Protein AF-L9MXH7-F1 (afdb_monomer)

Mean predicted aligned error: 11.52 Å

Sequence (93 aa):
MQKFLLIVLITLSGCTTNNNKNAQFEVERLNYIAGCSESGEFDENTCKCSFDYLVENFKTDFYKDPEVLDETNKKYSEFVVYSKKAYQLCTKK

Foldseek 3Di:
DDDDDDDPPPPPDDDDPPVVVVVVLVVVLVVQLCVVVVVVPDHSQLSSQLVVQCCVPVNRCCVVPVLCVDPVHPSVVVSVVSSVVSNVVSVVD

Structure (mmCIF, N/CA/C/O backbone):
data_AF-L9MXH7-F1
#
_entry.id   AF-L9MXH7-F1
#
loop_
_atom_site.group_PDB
_atom_site.id
_atom_site.type_symbol
_atom_site.label_atom_id
_atom_site.label_alt_id
_atom_site.label_comp_id
_atom_site.label_asym_id
_atom_site.label_entity_id
_atom_site.label_seq_id
_atom_site.pdbx_PDB_ins_code
_atom_site.Cartn_x
_atom_site.Cartn_y
_atom_site.Cartn_z
_atom_site.occupancy
_atom_site.B_iso_or_equiv
_atom_site.auth_seq_id
_atom_site.auth_comp_id
_atom_site.auth_asym_id
_atom_site.auth_atom_id
_atom_site.pdbx_PDB_model_num
ATOM 1 N N . MET A 1 1 ? 26.743 -38.801 -39.039 1.00 40.19 1 MET A N 1
ATOM 2 C CA . MET A 1 1 ? 26.730 -37.564 -39.849 1.00 40.19 1 MET A CA 1
ATOM 3 C C . MET A 1 1 ? 25.862 -36.545 -39.141 1.00 40.19 1 MET A C 1
ATOM 5 O O . MET A 1 1 ? 24.683 -36.788 -38.927 1.00 40.19 1 MET A O 1
ATOM 9 N N . GLN A 1 2 ? 26.500 -35.470 -38.699 1.00 45.38 2 GLN A N 1
ATOM 10 C CA . GLN A 1 2 ? 25.948 -34.371 -37.920 1.00 45.38 2 GLN A CA 1
ATOM 11 C C . GLN A 1 2 ? 25.126 -33.470 -38.853 1.00 45.38 2 GLN A C 1
ATOM 13 O O . GLN A 1 2 ? 25.648 -33.011 -39.866 1.00 45.38 2 GLN A O 1
ATOM 18 N N . LYS A 1 3 ? 23.847 -33.239 -38.548 1.00 47.78 3 LYS A N 1
ATOM 19 C CA . LYS A 1 3 ? 23.038 -32.218 -39.224 1.00 47.78 3 LYS A CA 1
ATOM 20 C C . LYS A 1 3 ? 22.615 -31.185 -38.187 1.00 47.78 3 LYS A C 1
ATOM 22 O O . LYS A 1 3 ? 21.641 -31.372 -37.470 1.00 47.78 3 LYS A O 1
ATOM 27 N N . PHE A 1 4 ? 23.412 -30.124 -38.101 1.00 49.97 4 PHE A N 1
ATOM 28 C CA . PHE A 1 4 ? 22.985 -28.834 -37.573 1.00 49.97 4 PHE A CA 1
ATOM 29 C C . PHE A 1 4 ? 21.831 -28.324 -38.436 1.00 49.97 4 PHE A C 1
ATOM 31 O O . PHE A 1 4 ? 21.969 -28.289 -39.659 1.00 49.97 4 PHE A O 1
ATOM 38 N N . LEU A 1 5 ? 20.726 -27.895 -37.828 1.00 45.91 5 LEU A N 1
ATOM 39 C CA . LEU A 1 5 ? 19.752 -27.076 -38.539 1.00 45.91 5 LEU A CA 1
ATOM 40 C C . LEU A 1 5 ? 19.129 -26.029 -37.607 1.00 45.91 5 LEU A C 1
ATOM 42 O O . LEU A 1 5 ? 18.232 -26.313 -36.825 1.00 45.91 5 LEU A O 1
ATOM 46 N N . LEU A 1 6 ? 19.687 -24.823 -37.740 1.00 41.78 6 LEU A N 1
ATOM 47 C CA . LEU A 1 6 ? 19.041 -23.509 -37.697 1.00 41.78 6 LEU A CA 1
ATOM 48 C C . LEU A 1 6 ? 18.161 -23.171 -36.484 1.00 41.78 6 LEU A C 1
ATOM 50 O O . LEU A 1 6 ? 16.945 -23.334 -36.474 1.00 41.78 6 LEU A O 1
ATOM 54 N N . ILE A 1 7 ? 18.823 -22.526 -35.523 1.00 52.50 7 ILE A N 1
ATOM 55 C CA . ILE A 1 7 ? 18.229 -21.564 -34.595 1.00 52.50 7 ILE A CA 1
ATOM 56 C C . ILE A 1 7 ? 17.654 -20.412 -35.431 1.00 52.50 7 ILE A C 1
ATOM 58 O O . ILE A 1 7 ? 18.400 -19.583 -35.952 1.00 52.50 7 ILE A O 1
ATOM 62 N N . VAL A 1 8 ? 16.330 -20.352 -35.558 1.00 46.47 8 VAL A N 1
ATOM 63 C CA . VAL A 1 8 ? 15.640 -19.135 -35.996 1.00 46.47 8 VAL A CA 1
ATOM 64 C C . VAL A 1 8 ? 15.470 -18.257 -34.760 1.00 46.47 8 VAL A C 1
ATOM 66 O O . VAL A 1 8 ? 14.519 -18.395 -33.994 1.00 46.47 8 VAL A O 1
ATOM 69 N N . LEU A 1 9 ? 16.447 -17.376 -34.544 1.00 44.28 9 LEU A N 1
ATOM 70 C CA . LEU A 1 9 ? 16.326 -16.230 -33.650 1.00 44.28 9 LEU A CA 1
ATOM 71 C C . LEU A 1 9 ? 15.285 -15.282 -34.249 1.00 44.28 9 LEU A C 1
ATOM 73 O O . LEU A 1 9 ? 15.590 -14.467 -35.117 1.00 44.28 9 LEU A O 1
ATOM 77 N N . ILE A 1 10 ? 14.043 -15.401 -33.787 1.00 53.88 10 ILE A N 1
ATOM 78 C CA . ILE A 1 10 ? 13.040 -14.359 -33.982 1.00 53.88 10 ILE A CA 1
ATOM 79 C C . ILE A 1 10 ? 13.450 -13.216 -33.053 1.00 53.88 10 ILE A C 1
ATOM 81 O O . ILE A 1 10 ? 13.124 -13.203 -31.867 1.00 53.88 10 ILE A O 1
ATOM 85 N N . THR A 1 11 ? 14.230 -12.273 -33.574 1.00 47.94 11 THR A N 1
ATOM 86 C CA . THR A 1 11 ? 14.469 -10.994 -32.911 1.00 47.94 11 THR A CA 1
ATOM 87 C C . THR A 1 11 ? 13.147 -10.232 -32.887 1.00 47.94 11 THR A C 1
ATOM 89 O O . THR A 1 11 ? 12.777 -9.581 -33.864 1.00 47.94 11 THR A O 1
ATOM 92 N N . LEU A 1 12 ? 12.417 -10.335 -31.770 1.00 48.91 12 LEU A N 1
ATOM 93 C CA . LEU A 1 12 ? 11.334 -9.416 -31.424 1.00 48.91 12 LEU A CA 1
ATOM 94 C C . LEU A 1 12 ? 11.936 -8.032 -31.159 1.00 48.91 12 LEU A C 1
ATOM 96 O O . LEU A 1 12 ? 12.168 -7.631 -30.022 1.00 48.91 12 LEU A O 1
ATOM 100 N N . SER A 1 13 ? 12.217 -7.298 -32.226 1.00 59.12 13 SER A N 1
ATOM 101 C CA . SER A 1 13 ? 12.503 -5.872 -32.163 1.00 59.12 13 SER A CA 1
ATOM 102 C C . SER A 1 13 ? 11.314 -5.126 -32.751 1.00 59.12 13 SER A C 1
ATOM 104 O O . SER A 1 13 ? 11.195 -5.011 -33.969 1.00 59.12 13 SER A O 1
ATOM 106 N N . GLY A 1 14 ? 10.429 -4.627 -31.885 1.00 49.47 14 GLY A N 1
ATOM 107 C CA . GLY A 1 14 ? 9.399 -3.684 -32.311 1.00 49.47 14 GLY A CA 1
ATOM 108 C C . GLY A 1 14 ? 8.232 -3.515 -31.346 1.00 49.47 14 GLY A C 1
ATOM 109 O O . GLY A 1 14 ? 7.282 -4.282 -31.399 1.00 49.47 14 GLY A O 1
ATOM 110 N N . CYS A 1 15 ? 8.291 -2.432 -30.565 1.00 51.53 15 CYS A N 1
ATOM 111 C CA . CYS A 1 15 ? 7.175 -1.736 -29.907 1.00 51.53 15 CYS A CA 1
ATOM 112 C C . CYS A 1 15 ? 6.501 -2.389 -28.690 1.00 51.53 15 CYS A C 1
ATOM 114 O O . CYS A 1 15 ? 5.472 -3.035 -28.832 1.00 51.53 15 CYS A O 1
ATOM 116 N N . THR A 1 16 ? 6.933 -2.017 -27.476 1.00 46.41 16 THR A N 1
ATOM 117 C CA . THR A 1 16 ? 6.025 -1.975 -26.303 1.00 46.41 16 THR A CA 1
ATOM 118 C C . THR A 1 16 ? 6.534 -1.081 -25.164 1.00 46.41 16 THR A C 1
ATOM 120 O O . THR A 1 16 ? 6.502 -1.450 -23.997 1.00 46.41 16 THR A O 1
ATOM 123 N N . THR A 1 17 ? 6.968 0.151 -25.442 1.00 49.28 17 THR A N 1
ATOM 124 C CA . THR A 1 17 ? 7.372 1.058 -24.344 1.00 49.28 17 THR A CA 1
ATOM 125 C C . THR A 1 17 ? 6.174 1.549 -23.507 1.00 49.28 17 THR A C 1
ATOM 127 O O . THR A 1 17 ? 6.364 1.955 -22.365 1.00 49.28 17 THR A O 1
ATOM 130 N N . ASN A 1 18 ? 4.935 1.471 -24.026 1.00 49.53 18 ASN A N 1
ATOM 131 C CA . ASN A 1 18 ? 3.734 1.946 -23.316 1.00 49.53 18 ASN A CA 1
ATOM 132 C C . ASN A 1 18 ? 2.938 0.828 -22.602 1.00 49.53 18 ASN A C 1
ATOM 134 O O . ASN A 1 18 ? 2.569 0.993 -21.445 1.00 49.53 18 ASN A O 1
ATOM 138 N N . ASN A 1 19 ? 2.753 -0.350 -23.219 1.00 55.62 19 ASN A N 1
ATOM 139 C CA . ASN A 1 19 ? 2.076 -1.478 -22.547 1.00 55.62 19 ASN A CA 1
ATOM 140 C C . ASN A 1 19 ? 2.862 -2.018 -21.348 1.00 55.62 19 ASN A C 1
ATOM 142 O O . ASN A 1 19 ? 2.257 -2.518 -20.406 1.00 55.62 19 ASN A O 1
ATOM 146 N N . ASN A 1 20 ? 4.195 -1.916 -21.372 1.00 61.00 20 ASN A N 1
ATOM 147 C CA . ASN A 1 20 ? 5.029 -2.469 -20.309 1.00 61.00 20 ASN A CA 1
ATOM 148 C C . ASN A 1 20 ? 4.801 -1.746 -18.968 1.00 61.00 20 ASN A C 1
ATOM 150 O O . ASN A 1 20 ? 4.701 -2.393 -17.936 1.00 61.00 20 ASN A O 1
ATOM 154 N N . LYS A 1 21 ? 4.610 -0.417 -18.984 1.00 65.12 21 LYS A N 1
ATOM 155 C CA . LYS A 1 21 ? 4.358 0.363 -17.759 1.00 65.12 21 LYS A CA 1
ATOM 156 C C . LYS A 1 21 ? 3.017 0.019 -17.108 1.00 65.12 21 LYS A C 1
ATOM 158 O O . LYS A 1 21 ? 2.965 -0.163 -15.898 1.00 65.12 21 LYS A O 1
ATOM 163 N N . ASN A 1 22 ? 1.957 -0.121 -17.906 1.00 71.94 22 ASN A N 1
ATOM 164 C CA . ASN A 1 22 ? 0.638 -0.500 -17.392 1.00 71.94 22 ASN A CA 1
ATOM 165 C C . ASN A 1 22 ? 0.617 -1.948 -16.886 1.00 71.94 22 ASN A C 1
ATOM 167 O O . ASN A 1 22 ? 0.041 -2.218 -15.839 1.00 71.94 22 ASN A O 1
ATOM 171 N N . ALA A 1 23 ? 1.271 -2.871 -17.599 1.00 79.75 23 ALA A N 1
ATOM 172 C CA . ALA A 1 23 ? 1.389 -4.256 -17.150 1.00 79.75 23 ALA A CA 1
ATOM 173 C C . ALA A 1 23 ? 2.169 -4.354 -15.832 1.00 79.75 23 ALA A C 1
ATOM 175 O O . ALA A 1 23 ? 1.761 -5.080 -14.931 1.00 79.75 23 ALA A O 1
ATOM 176 N N . GLN A 1 24 ? 3.256 -3.590 -15.702 1.00 80.50 24 GLN A N 1
ATOM 177 C CA . GLN A 1 24 ? 4.047 -3.542 -14.478 1.00 80.50 24 GLN A CA 1
ATOM 178 C C . GLN A 1 24 ? 3.226 -2.986 -13.305 1.00 80.50 24 GLN A C 1
ATOM 180 O O . GLN A 1 24 ? 3.169 -3.620 -12.257 1.00 80.50 24 GLN A O 1
ATOM 185 N N . PHE A 1 25 ? 2.499 -1.884 -13.517 1.00 82.94 25 PHE A N 1
ATOM 186 C CA . PHE A 1 25 ? 1.615 -1.309 -12.503 1.00 82.94 25 PHE A CA 1
ATOM 187 C C . PHE A 1 25 ? 0.544 -2.297 -12.014 1.00 82.94 25 PHE A C 1
ATOM 189 O O . PHE A 1 25 ? 0.317 -2.405 -10.811 1.00 82.94 25 PHE A O 1
ATOM 196 N N . GLU A 1 26 ? -0.090 -3.054 -12.917 1.00 85.12 26 GLU A N 1
ATOM 197 C CA . GLU A 1 26 ? -1.089 -4.057 -12.525 1.00 85.12 26 GLU A CA 1
ATOM 198 C C . GLU A 1 26 ? -0.482 -5.219 -11.735 1.00 85.12 26 GLU A C 1
ATOM 200 O O . GLU A 1 26 ? -1.072 -5.658 -10.750 1.00 85.12 26 GLU A O 1
ATOM 205 N N . VAL A 1 27 ? 0.710 -5.693 -12.108 1.00 87.06 27 VAL A N 1
ATOM 206 C CA . VAL A 1 27 ? 1.431 -6.711 -11.323 1.00 87.06 27 VAL A CA 1
ATOM 207 C C . VAL A 1 27 ? 1.699 -6.207 -9.906 1.00 87.06 27 VAL A C 1
ATOM 209 O O . VAL A 1 27 ? 1.568 -6.947 -8.936 1.00 87.06 27 VAL A O 1
ATOM 212 N N . GLU A 1 28 ? 2.036 -4.933 -9.766 1.00 83.25 28 GLU A N 1
ATOM 213 C CA . GLU A 1 28 ? 2.400 -4.338 -8.483 1.00 83.25 28 GLU A CA 1
ATOM 214 C C . GLU A 1 28 ? 1.188 -4.069 -7.603 1.00 83.25 28 GLU A C 1
ATOM 216 O O . GLU A 1 28 ? 1.230 -4.327 -6.399 1.00 83.25 28 GLU A O 1
ATOM 221 N N . ARG A 1 29 ? 0.076 -3.664 -8.219 1.00 87.88 29 ARG A N 1
ATOM 222 C CA . ARG A 1 29 ? -1.235 -3.627 -7.574 1.00 87.88 29 ARG A CA 1
ATOM 223 C C . ARG A 1 29 ? -1.613 -5.001 -7.028 1.00 87.88 29 ARG A C 1
ATOM 225 O O . ARG A 1 29 ? -2.004 -5.104 -5.869 1.00 87.88 29 ARG A O 1
ATOM 232 N N . LEU A 1 30 ? -1.471 -6.054 -7.836 1.00 89.75 30 LEU A N 1
ATOM 233 C CA . LEU A 1 30 ? -1.781 -7.423 -7.419 1.00 89.75 30 LEU A CA 1
ATOM 234 C C . LEU A 1 30 ? -0.870 -7.897 -6.284 1.00 89.75 30 LEU A C 1
ATOM 236 O O . LEU A 1 30 ? -1.375 -8.435 -5.306 1.00 89.75 30 LEU A O 1
ATOM 240 N N . ASN A 1 31 ? 0.439 -7.644 -6.364 1.00 87.75 31 ASN A N 1
ATOM 241 C CA . ASN A 1 31 ? 1.383 -8.013 -5.306 1.00 87.75 31 ASN A CA 1
ATOM 242 C C . ASN A 1 31 ? 1.083 -7.290 -3.987 1.00 87.75 31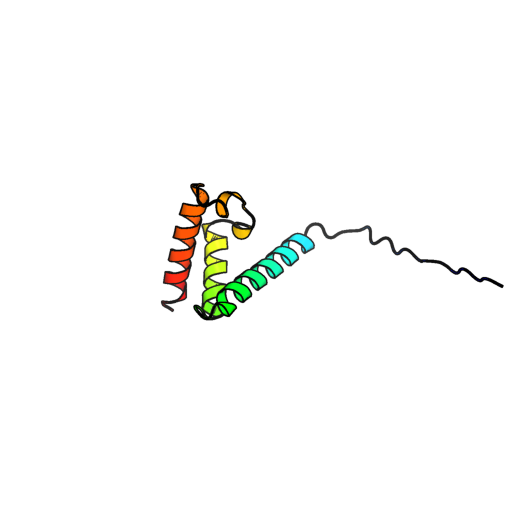 ASN A C 1
ATOM 244 O O . ASN A 1 31 ? 1.143 -7.908 -2.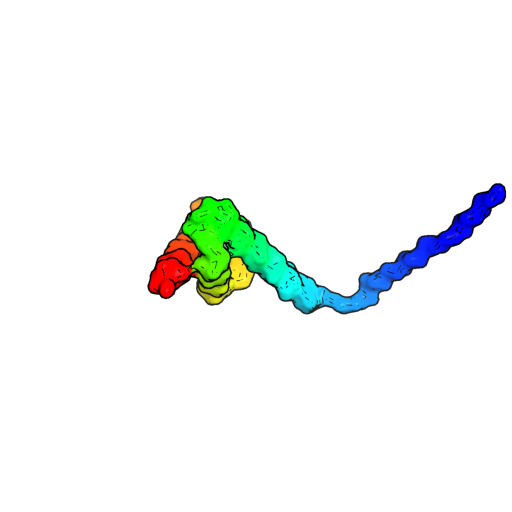926 1.00 87.75 31 ASN A O 1
ATOM 248 N N . TYR A 1 32 ? 0.735 -6.000 -4.042 1.00 87.44 32 TYR A N 1
ATOM 249 C CA . TYR A 1 32 ? 0.327 -5.253 -2.853 1.00 87.44 32 TYR A CA 1
ATOM 250 C C . TYR A 1 32 ? -0.944 -5.844 -2.239 1.00 87.44 32 TYR A C 1
ATOM 252 O O . TYR A 1 32 ? -0.991 -6.078 -1.035 1.00 87.44 32 TYR A O 1
ATOM 260 N N . ILE A 1 33 ? -1.968 -6.105 -3.058 1.00 89.00 33 ILE A N 1
ATOM 261 C CA . ILE A 1 33 ? -3.241 -6.670 -2.594 1.00 89.00 33 ILE A CA 1
ATOM 262 C C . ILE A 1 33 ? -3.028 -8.067 -2.001 1.00 89.00 33 ILE A C 1
ATOM 264 O O . ILE A 1 33 ? -3.557 -8.349 -0.928 1.00 89.00 33 ILE A O 1
ATOM 268 N N . ALA A 1 34 ? -2.225 -8.910 -2.653 1.00 88.69 34 ALA A N 1
ATOM 269 C CA . ALA A 1 34 ? -1.876 -10.238 -2.163 1.00 88.69 34 ALA A CA 1
ATOM 270 C C . ALA A 1 34 ? -1.151 -10.149 -0.816 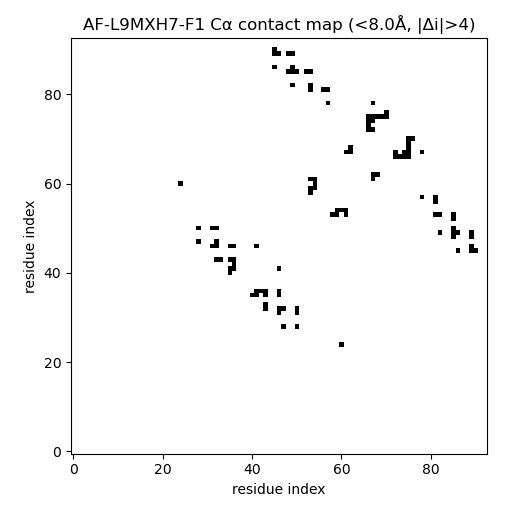1.00 88.69 34 ALA A C 1
ATOM 272 O O . ALA A 1 34 ? -1.649 -10.682 0.164 1.00 88.69 34 ALA A O 1
ATOM 273 N N . GLY A 1 35 ? -0.061 -9.381 -0.713 1.00 86.75 35 GLY A N 1
ATOM 274 C CA . GLY A 1 35 ? 0.674 -9.244 0.550 1.00 86.75 35 GLY A CA 1
ATOM 275 C C . GLY A 1 35 ? -0.162 -8.629 1.680 1.00 86.75 35 GLY A C 1
ATOM 276 O O . GLY A 1 35 ? -0.073 -9.054 2.829 1.00 86.75 35 GLY A O 1
ATOM 277 N N . CYS A 1 36 ? -1.017 -7.657 1.356 1.00 85.69 36 CYS A N 1
ATOM 278 C CA . CYS A 1 36 ? -1.942 -7.052 2.310 1.00 85.69 36 CYS A CA 1
ATOM 279 C C . CYS A 1 36 ? -2.995 -8.056 2.806 1.00 85.69 36 CYS A C 1
ATOM 281 O O . CYS A 1 36 ? -3.233 -8.136 4.010 1.00 85.69 36 CYS A O 1
ATOM 283 N N . SER A 1 37 ? -3.591 -8.851 1.914 1.00 86.12 37 SER A N 1
ATOM 284 C CA . SER A 1 37 ? -4.645 -9.813 2.273 1.00 86.12 37 SER A CA 1
ATOM 285 C C . SER A 1 37 ? -4.107 -11.106 2.895 1.00 86.12 37 SER A C 1
ATOM 287 O O . SER A 1 37 ? -4.729 -11.655 3.803 1.00 86.12 37 SER A O 1
ATOM 289 N N . GLU A 1 38 ? -2.916 -11.560 2.495 1.00 87.44 38 GLU A N 1
ATOM 290 C CA . GLU A 1 38 ? -2.227 -12.725 3.072 1.00 87.44 38 GLU A CA 1
ATOM 291 C C . GLU A 1 38 ? -1.816 -12.509 4.533 1.00 87.44 38 GLU A C 1
ATOM 293 O O . GLU A 1 38 ? -1.668 -13.477 5.278 1.00 87.44 38 GLU A O 1
ATOM 298 N N . SER A 1 39 ? -1.691 -11.251 4.976 1.00 78.00 39 SER A N 1
ATOM 299 C CA . SER A 1 39 ? -1.483 -10.926 6.393 1.00 78.00 39 SER A CA 1
ATOM 300 C C . SER A 1 39 ? -2.646 -11.380 7.290 1.00 78.00 39 SER A C 1
ATOM 302 O O . SER A 1 39 ? -2.473 -11.516 8.501 1.00 78.00 39 SER A O 1
ATOM 304 N N . GLY A 1 40 ? -3.834 -11.604 6.711 1.00 74.19 40 GLY A N 1
ATOM 305 C CA . GLY A 1 40 ? -5.066 -11.922 7.431 1.00 74.19 40 GLY A CA 1
ATOM 306 C C . GLY A 1 40 ? -5.682 -10.734 8.177 1.00 74.19 40 GLY A C 1
ATOM 307 O O . GLY A 1 40 ? -6.737 -10.891 8.788 1.00 74.19 40 GLY A O 1
ATOM 308 N N . GLU A 1 41 ? -5.050 -9.556 8.133 1.00 77.25 41 GLU A N 1
ATOM 309 C CA . GLU A 1 41 ? -5.526 -8.348 8.811 1.00 77.25 41 GLU A CA 1
ATOM 310 C C . GLU A 1 41 ? -6.659 -7.661 8.031 1.00 77.25 41 GLU A C 1
ATOM 312 O O . GLU A 1 41 ? -7.579 -7.108 8.634 1.00 77.25 41 GLU A O 1
ATOM 317 N N . PHE A 1 42 ? -6.633 -7.743 6.695 1.00 83.38 42 PHE A N 1
ATOM 318 C CA . PHE A 1 42 ? -7.576 -7.062 5.805 1.00 83.38 42 PHE A CA 1
ATOM 319 C C . PHE A 1 42 ? -8.066 -7.978 4.683 1.00 83.38 42 PHE A C 1
ATOM 321 O O . PHE A 1 42 ? -7.324 -8.820 4.181 1.00 83.38 42 PHE A O 1
ATOM 328 N N . ASP A 1 43 ? -9.315 -7.788 4.251 1.00 88.44 43 ASP A N 1
ATOM 329 C CA . ASP A 1 43 ? -9.825 -8.459 3.056 1.00 88.44 43 ASP A CA 1
ATOM 330 C C . ASP A 1 43 ? -9.304 -7.809 1.761 1.00 88.44 43 ASP A C 1
ATOM 332 O O . ASP A 1 43 ? -8.809 -6.676 1.738 1.00 88.44 43 ASP A O 1
ATOM 336 N N . GLU A 1 44 ? -9.429 -8.537 0.650 1.00 88.56 44 GLU A N 1
ATOM 337 C CA . GLU A 1 44 ? -8.956 -8.099 -0.667 1.00 88.56 44 GLU A CA 1
ATOM 338 C C . GLU A 1 44 ? -9.543 -6.735 -1.081 1.00 88.56 44 GLU A C 1
ATOM 340 O O . GLU A 1 44 ? -8.844 -5.895 -1.654 1.00 88.56 44 GLU A O 1
ATOM 345 N N . ASN A 1 45 ? -10.811 -6.472 -0.742 1.00 89.69 45 ASN A N 1
ATOM 346 C CA . ASN A 1 45 ? -11.500 -5.223 -1.074 1.00 89.69 45 ASN A CA 1
ATOM 347 C C . ASN A 1 45 ? -10.907 -4.026 -0.324 1.00 89.69 45 ASN A C 1
ATOM 349 O O . ASN A 1 45 ? -10.694 -2.961 -0.912 1.00 89.69 45 ASN A O 1
ATOM 353 N N . THR A 1 46 ? -10.603 -4.207 0.957 1.00 88.69 46 THR A N 1
ATOM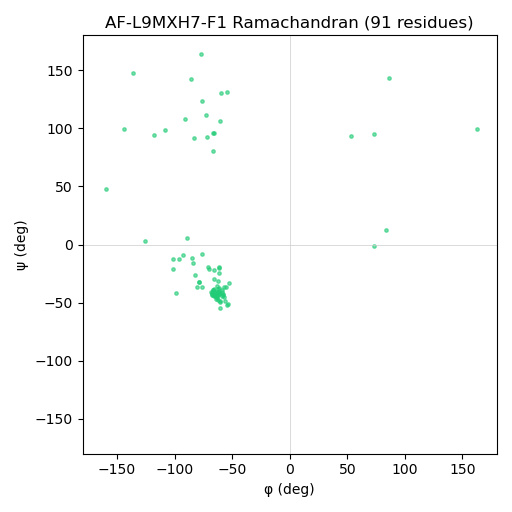 354 C CA . THR A 1 46 ? -9.956 -3.211 1.812 1.00 88.69 46 THR A CA 1
ATOM 355 C C . THR A 1 46 ? -8.545 -2.912 1.318 1.00 88.69 46 THR A C 1
ATOM 357 O O . THR A 1 46 ? -8.156 -1.744 1.206 1.00 88.69 46 THR A O 1
ATOM 360 N N . CYS A 1 47 ? -7.794 -3.953 0.955 1.00 89.12 47 CYS A N 1
ATOM 361 C CA . CYS A 1 47 ? -6.456 -3.829 0.386 1.00 89.12 47 CYS A CA 1
ATOM 362 C C . CYS A 1 47 ? -6.469 -3.098 -0.962 1.00 89.12 47 CYS A C 1
ATOM 364 O O . CYS A 1 47 ? -5.682 -2.174 -1.174 1.00 89.12 47 CYS A O 1
ATOM 366 N N . LYS A 1 48 ? -7.410 -3.444 -1.851 1.00 91.81 48 LYS A N 1
ATOM 367 C CA . LYS A 1 48 ? -7.602 -2.762 -3.136 1.00 91.81 48 LYS A CA 1
ATOM 368 C C . LYS A 1 48 ? -7.938 -1.285 -2.939 1.00 91.81 48 LYS A C 1
ATOM 370 O O . LYS A 1 48 ? -7.312 -0.429 -3.555 1.00 91.81 48 LYS A O 1
ATOM 375 N N . CYS A 1 49 ? -8.897 -0.981 -2.067 1.00 91.38 49 CYS A N 1
ATOM 376 C CA . CYS A 1 49 ? -9.273 0.394 -1.749 1.00 91.38 49 CYS A CA 1
ATOM 377 C C . CYS A 1 49 ? -8.077 1.192 -1.206 1.00 91.38 49 CYS A C 1
ATOM 379 O O . CYS A 1 49 ? -7.875 2.345 -1.592 1.00 91.38 49 CYS A O 1
ATOM 381 N N . SER A 1 50 ? -7.257 0.568 -0.355 1.00 90.25 50 SER A N 1
ATOM 382 C CA . SER A 1 50 ? -6.093 1.228 0.232 1.00 90.25 50 SER A CA 1
ATOM 383 C C . SER A 1 50 ? -5.026 1.538 -0.815 1.00 90.25 50 SER A C 1
ATOM 385 O O . SER A 1 50 ? -4.487 2.644 -0.832 1.00 90.25 50 SER A O 1
ATOM 387 N N . PHE A 1 51 ? -4.770 0.602 -1.730 1.00 89.88 51 PHE A N 1
ATOM 388 C CA . PHE A 1 51 ? -3.873 0.821 -2.859 1.00 89.88 51 PHE A CA 1
ATOM 389 C C . PHE A 1 51 ? -4.356 1.964 -3.761 1.00 89.88 51 PHE A C 1
ATOM 391 O O . PHE A 1 51 ? -3.584 2.877 -4.053 1.00 89.88 51 PHE A O 1
ATOM 398 N N . ASP A 1 52 ? -5.636 1.948 -4.151 1.00 89.56 52 ASP A N 1
ATOM 399 C CA . ASP A 1 52 ? -6.231 2.973 -5.017 1.00 89.56 52 ASP A CA 1
ATOM 400 C C . ASP A 1 52 ? -6.093 4.373 -4.372 1.00 89.56 52 ASP A C 1
ATOM 402 O O . ASP A 1 52 ? -5.668 5.327 -5.026 1.00 89.56 52 ASP A O 1
ATOM 406 N N . TYR A 1 53 ? -6.338 4.481 -3.058 1.00 89.75 53 TYR A N 1
ATOM 407 C CA . TYR A 1 53 ? -6.160 5.725 -2.301 1.00 89.75 53 TYR A CA 1
ATOM 408 C C . TYR A 1 53 ? -4.702 6.206 -2.271 1.00 89.75 53 TYR A C 1
ATOM 410 O O . TYR A 1 53 ? -4.432 7.400 -2.428 1.00 89.75 53 TYR A O 1
ATOM 418 N N . LEU A 1 54 ? -3.752 5.293 -2.050 1.00 88.38 54 LEU A N 1
ATOM 419 C CA . LEU A 1 54 ? -2.327 5.620 -2.005 1.00 88.38 54 LEU A CA 1
ATOM 420 C C . LEU A 1 54 ? -1.816 6.103 -3.365 1.00 88.38 54 LEU A C 1
ATOM 422 O O . LEU A 1 54 ? -1.077 7.083 -3.424 1.00 88.38 54 LEU A O 1
ATOM 426 N N . VAL A 1 55 ? -2.254 5.481 -4.459 1.00 87.69 55 VAL A N 1
ATOM 427 C CA . VAL A 1 55 ? -1.913 5.930 -5.816 1.00 87.69 55 VAL A CA 1
ATOM 428 C C . VAL A 1 55 ? -2.437 7.344 -6.080 1.00 87.69 55 VAL A C 1
ATOM 430 O O . VAL A 1 55 ? -1.702 8.169 -6.625 1.00 87.69 55 VAL A O 1
ATOM 433 N N . GLU A 1 56 ? -3.669 7.644 -5.661 1.00 86.56 56 GLU A N 1
ATOM 434 C CA . GLU A 1 56 ? -4.289 8.963 -5.837 1.00 86.56 56 GLU A CA 1
ATOM 435 C C . GLU A 1 56 ? -3.588 10.061 -5.018 1.00 86.56 56 GLU A C 1
ATOM 437 O O . GLU A 1 56 ? -3.378 11.168 -5.513 1.00 86.56 56 GLU A O 1
ATOM 442 N N . ASN A 1 57 ? -3.198 9.762 -3.774 1.00 82.25 57 ASN A N 1
ATOM 443 C CA . ASN A 1 57 ? -2.751 10.780 -2.815 1.00 82.25 57 ASN A CA 1
ATOM 444 C C . ASN A 1 57 ? -1.229 10.869 -2.642 1.00 82.25 57 ASN A C 1
ATOM 446 O O . ASN A 1 57 ? -0.727 11.889 -2.169 1.00 82.25 57 ASN A O 1
ATOM 450 N N . PHE A 1 58 ? -0.488 9.819 -2.995 1.00 74.81 58 PHE A N 1
ATOM 451 C CA . PHE A 1 58 ? 0.937 9.691 -2.681 1.00 74.81 58 PHE A CA 1
ATOM 452 C C . PHE A 1 58 ? 1.829 9.418 -3.912 1.00 74.81 58 PHE A C 1
ATOM 454 O O . PHE A 1 58 ? 3.050 9.375 -3.782 1.00 74.81 58 PHE A O 1
ATOM 461 N N . LYS A 1 59 ? 1.225 9.401 -5.114 1.00 73.44 59 LYS A N 1
ATOM 462 C CA . LYS A 1 59 ? 1.790 9.123 -6.454 1.00 73.44 59 LYS A CA 1
ATOM 463 C C . LYS A 1 59 ? 1.842 7.642 -6.825 1.00 73.44 59 LYS A C 1
ATOM 465 O O . LYS A 1 59 ? 2.165 6.772 -6.022 1.00 73.44 59 LYS A O 1
ATOM 470 N N . THR A 1 60 ? 1.597 7.379 -8.106 1.00 66.38 60 THR A N 1
ATOM 471 C CA . THR A 1 60 ? 1.905 6.110 -8.773 1.00 66.38 60 THR A CA 1
ATOM 472 C C . THR A 1 60 ? 3.392 5.791 -8.560 1.00 66.38 60 THR A C 1
ATOM 474 O O . THR A 1 60 ? 4.219 6.675 -8.754 1.00 66.38 60 THR A O 1
ATOM 477 N N . ASP A 1 61 ? 3.717 4.564 -8.136 1.00 71.69 61 ASP A N 1
ATOM 478 C CA . ASP A 1 61 ? 5.072 4.067 -7.803 1.00 71.69 61 ASP A CA 1
ATOM 479 C C . ASP A 1 61 ? 5.618 4.355 -6.390 1.00 71.69 61 ASP A C 1
ATOM 481 O O . ASP A 1 61 ? 6.795 4.102 -6.136 1.00 71.69 61 ASP A O 1
ATOM 485 N N . PHE A 1 62 ? 4.799 4.799 -5.430 1.00 75.25 62 PHE A N 1
ATOM 486 C CA . PHE A 1 62 ? 5.273 5.033 -4.055 1.00 75.25 62 PHE A CA 1
ATOM 487 C C . PHE A 1 62 ? 6.001 3.840 -3.409 1.00 75.25 62 PHE A C 1
ATOM 489 O O . PHE A 1 62 ? 6.934 4.022 -2.638 1.00 75.25 62 PHE A O 1
ATOM 496 N N . TYR A 1 63 ? 5.601 2.615 -3.741 1.00 70.19 63 TYR A N 1
ATOM 497 C CA . TYR A 1 63 ? 6.172 1.370 -3.223 1.00 70.19 63 TYR A CA 1
ATOM 498 C C . TYR A 1 63 ? 7.533 1.016 -3.859 1.00 70.19 63 TYR A C 1
ATOM 500 O O . TYR A 1 63 ? 8.192 0.080 -3.414 1.00 70.19 63 TYR A O 1
ATOM 508 N N . LYS A 1 64 ? 7.962 1.756 -4.894 1.00 73.44 64 LYS A N 1
ATOM 509 C CA . LYS A 1 64 ? 9.308 1.690 -5.492 1.00 73.44 64 LYS A CA 1
ATOM 510 C C . LYS A 1 64 ? 10.212 2.830 -5.049 1.00 73.44 64 LYS A C 1
ATOM 512 O 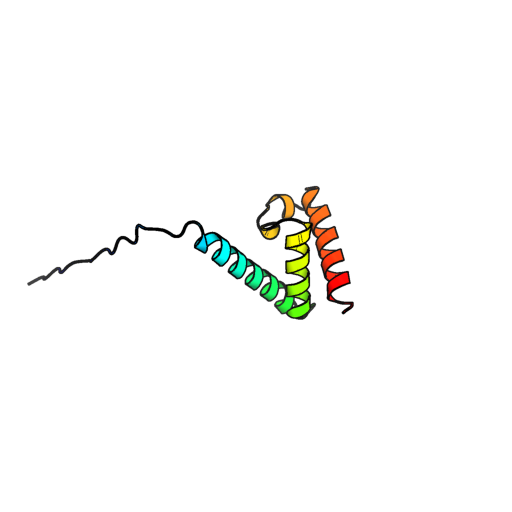O . LYS A 1 64 ? 11.397 2.798 -5.373 1.00 73.44 64 LYS A O 1
ATOM 517 N N . ASP A 1 65 ? 9.665 3.863 -4.411 1.00 78.38 65 ASP A N 1
ATOM 518 C CA . ASP A 1 65 ? 10.453 5.014 -3.992 1.00 78.38 65 ASP A CA 1
ATOM 519 C C . ASP A 1 65 ? 11.326 4.584 -2.798 1.00 78.38 65 ASP A C 1
ATOM 521 O O . ASP A 1 65 ? 10.792 4.301 -1.725 1.00 78.38 65 ASP A O 1
ATOM 525 N N . PRO A 1 66 ? 12.662 4.498 -2.943 1.00 80.00 66 PRO A N 1
ATOM 526 C CA . PRO A 1 66 ? 13.528 4.069 -1.849 1.00 80.00 66 PRO A CA 1
ATOM 527 C C . PRO A 1 66 ? 13.448 5.015 -0.644 1.00 80.00 66 PRO A C 1
ATOM 529 O O . PRO A 1 66 ? 13.664 4.580 0.482 1.00 80.00 66 PRO A O 1
ATOM 532 N N . GLU A 1 67 ? 13.068 6.281 -0.843 1.00 83.81 67 GLU A N 1
ATOM 533 C CA . GLU A 1 67 ? 12.830 7.231 0.250 1.00 83.81 67 GLU A CA 1
ATOM 534 C C . GLU A 1 67 ? 11.561 6.902 1.054 1.00 83.81 67 GLU A C 1
ATOM 536 O O . GLU A 1 67 ? 11.413 7.339 2.191 1.00 83.81 67 GLU A O 1
ATOM 541 N N . VAL A 1 68 ? 10.635 6.137 0.476 1.00 80.88 68 VAL A N 1
ATOM 542 C CA . VAL A 1 68 ? 9.440 5.618 1.156 1.00 80.88 68 VAL A CA 1
ATOM 543 C C . VAL A 1 68 ? 9.751 4.327 1.915 1.00 80.88 68 VAL A C 1
ATOM 545 O O . VAL A 1 68 ? 8.982 3.943 2.787 1.00 80.88 68 VAL A O 1
ATOM 548 N N . LEU A 1 69 ? 10.881 3.679 1.624 1.00 77.56 69 LEU A N 1
ATOM 549 C CA . LEU A 1 69 ? 11.357 2.479 2.319 1.00 77.56 69 LEU A CA 1
ATOM 550 C C . LEU A 1 69 ? 12.372 2.798 3.431 1.00 77.56 69 LEU A C 1
ATOM 552 O O . LEU A 1 69 ? 12.673 1.935 4.251 1.00 77.56 69 LEU A O 1
ATOM 556 N N . ASP A 1 70 ? 12.894 4.024 3.468 1.00 83.88 70 ASP A N 1
ATOM 557 C CA . ASP A 1 70 ? 13.821 4.506 4.491 1.00 83.88 70 ASP A CA 1
ATOM 558 C C . ASP A 1 70 ? 13.064 5.157 5.657 1.00 83.88 70 ASP A C 1
ATOM 560 O O . ASP A 1 70 ? 12.572 6.280 5.546 1.00 83.88 70 ASP A O 1
ATOM 564 N N . GLU A 1 71 ? 13.022 4.479 6.805 1.00 85.44 71 GLU A N 1
ATOM 565 C CA . GLU A 1 71 ? 12.304 4.938 8.004 1.00 85.44 71 GLU A CA 1
ATOM 566 C C . GLU A 1 71 ? 12.811 6.271 8.574 1.00 85.44 71 GLU A C 1
ATOM 568 O O . GLU A 1 71 ? 12.102 6.946 9.323 1.00 85.44 71 GLU A O 1
ATOM 573 N N . THR A 1 72 ? 14.035 6.669 8.220 1.00 84.88 72 THR A N 1
ATOM 574 C CA . THR A 1 72 ? 14.628 7.945 8.639 1.00 84.88 72 THR A CA 1
ATOM 575 C C . THR A 1 72 ? 14.228 9.107 7.731 1.00 84.88 72 THR A C 1
ATOM 577 O O . THR A 1 72 ? 14.425 10.276 8.080 1.00 84.88 72 THR A O 1
ATOM 580 N N . ASN A 1 73 ? 13.627 8.809 6.578 1.00 89.50 73 ASN A N 1
ATOM 581 C CA . ASN A 1 73 ? 13.227 9.796 5.596 1.00 89.50 73 ASN A CA 1
ATOM 582 C C . ASN A 1 73 ? 11.840 10.376 5.913 1.00 89.50 73 ASN A C 1
ATOM 584 O O . ASN A 1 73 ? 10.896 9.688 6.308 1.00 89.50 73 ASN A O 1
ATOM 588 N N . LYS A 1 74 ? 11.671 11.677 5.662 1.00 85.38 74 LYS A N 1
ATOM 589 C CA . LYS A 1 74 ? 10.378 12.352 5.811 1.00 85.38 74 LYS A CA 1
ATOM 590 C C . LYS A 1 74 ? 9.285 11.695 4.956 1.00 85.38 74 LYS A C 1
ATOM 592 O O . LYS A 1 74 ? 8.148 11.591 5.417 1.00 85.38 74 LYS A O 1
ATOM 597 N N . LYS A 1 75 ? 9.604 11.218 3.750 1.00 82.56 75 LYS A N 1
ATOM 598 C CA . LYS A 1 75 ? 8.627 10.555 2.876 1.00 82.56 75 LYS A CA 1
ATOM 599 C C . LYS A 1 75 ? 8.075 9.262 3.465 1.00 82.56 75 LYS A C 1
ATOM 601 O O . LYS A 1 75 ? 6.882 9.023 3.309 1.00 82.56 75 LYS A O 1
ATOM 606 N N . TYR A 1 76 ? 8.872 8.479 4.194 1.00 82.38 76 TYR A N 1
ATOM 607 C CA . TYR A 1 76 ? 8.360 7.323 4.936 1.00 82.38 76 TYR A CA 1
ATOM 608 C C . TYR A 1 76 ? 7.297 7.746 5.957 1.00 82.38 76 TYR A C 1
ATOM 610 O O . TYR A 1 76 ? 6.217 7.160 6.025 1.00 82.38 76 TYR A O 1
ATOM 618 N N . SER A 1 77 ? 7.543 8.827 6.705 1.00 82.94 77 SER A N 1
ATOM 619 C CA . SER A 1 77 ? 6.556 9.327 7.672 1.00 82.94 77 SER A CA 1
ATOM 620 C C . SER A 1 77 ? 5.244 9.766 7.001 1.00 82.94 77 SER A C 1
ATOM 622 O O . SER A 1 77 ? 4.158 9.479 7.510 1.00 82.94 77 SER A O 1
ATOM 624 N N . GLU A 1 78 ? 5.323 10.393 5.824 1.00 83.31 78 GLU A N 1
ATOM 625 C CA . GLU A 1 78 ? 4.155 10.772 5.023 1.00 83.31 78 GLU A CA 1
ATOM 626 C C . GLU A 1 78 ? 3.424 9.529 4.488 1.00 83.31 78 GLU A C 1
ATOM 628 O O . GLU A 1 78 ? 2.201 9.435 4.614 1.00 83.31 78 GLU A O 1
ATOM 633 N N . PHE A 1 79 ? 4.162 8.535 3.990 1.00 84.56 79 PHE A N 1
ATOM 634 C CA . PHE A 1 79 ? 3.625 7.252 3.537 1.00 84.56 79 PHE A CA 1
ATOM 635 C C . PHE A 1 79 ? 2.845 6.521 4.635 1.00 84.56 79 PHE A C 1
ATOM 637 O O . PHE A 1 79 ? 1.725 6.061 4.400 1.00 84.56 79 PHE A O 1
ATOM 644 N N . VAL A 1 80 ? 3.384 6.460 5.856 1.00 83.81 80 VAL A N 1
ATOM 645 C CA . VAL A 1 80 ? 2.704 5.851 7.009 1.00 83.81 80 VAL A CA 1
ATOM 646 C C . VAL A 1 80 ? 1.395 6.582 7.324 1.00 83.81 80 VAL A C 1
ATOM 648 O O . VAL A 1 80 ? 0.381 5.943 7.616 1.00 83.81 80 VAL A O 1
ATOM 651 N N . VAL A 1 81 ? 1.377 7.917 7.247 1.00 86.25 81 VAL A N 1
ATOM 652 C CA . VAL A 1 81 ? 0.158 8.714 7.462 1.00 86.25 81 VAL A CA 1
ATOM 653 C C . VAL A 1 81 ? -0.895 8.413 6.397 1.00 86.25 81 VAL A C 1
ATOM 655 O O . VAL A 1 81 ? -2.058 8.192 6.745 1.00 86.25 81 VAL A O 1
ATOM 658 N N . TYR A 1 82 ? -0.517 8.385 5.117 1.00 84.62 82 TYR A N 1
ATOM 659 C CA . TYR A 1 82 ? -1.456 8.073 4.039 1.00 84.62 82 TYR A CA 1
ATOM 660 C C . TYR A 1 82 ? -1.952 6.630 4.107 1.00 84.62 82 TYR A C 1
ATOM 662 O O . TYR A 1 82 ? -3.148 6.414 3.943 1.00 84.62 82 TYR A O 1
ATOM 670 N N . SER A 1 83 ? -1.091 5.673 4.453 1.00 83.25 83 SER A N 1
ATOM 671 C CA . SER A 1 83 ? -1.473 4.267 4.639 1.00 83.25 83 SER A CA 1
ATOM 672 C C . SER A 1 83 ? -2.498 4.107 5.7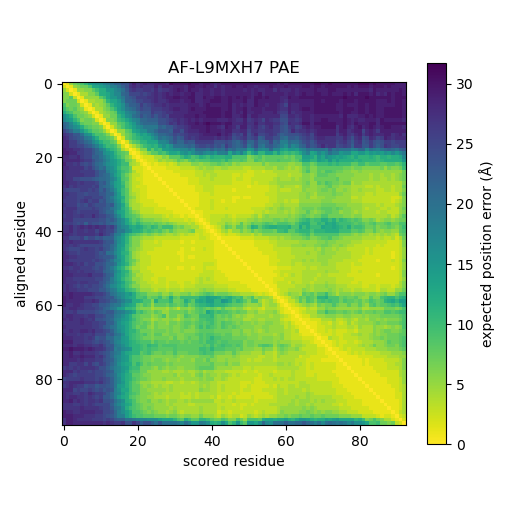64 1.00 83.25 83 SER A C 1
ATOM 674 O O . SER A 1 83 ? -3.518 3.442 5.594 1.00 83.25 83 SER A O 1
ATOM 676 N N . LYS A 1 84 ? -2.308 4.807 6.891 1.00 85.19 84 LYS A N 1
ATOM 677 C CA . LYS A 1 84 ? -3.288 4.836 7.991 1.00 85.19 84 LYS A CA 1
ATOM 678 C C . LYS A 1 84 ? -4.619 5.467 7.580 1.00 85.19 84 LYS A C 1
ATOM 680 O O . LYS A 1 84 ? -5.673 4.972 7.974 1.00 85.19 84 LYS A O 1
ATOM 685 N N . LYS A 1 85 ? -4.595 6.558 6.807 1.00 87.44 85 LYS A N 1
ATOM 686 C CA . LYS A 1 85 ? -5.819 7.198 6.290 1.00 87.44 85 LYS A CA 1
ATOM 687 C C . LYS A 1 85 ? -6.562 6.288 5.317 1.00 87.44 85 LYS A C 1
ATOM 689 O O . LYS A 1 85 ? -7.776 6.157 5.441 1.00 87.44 85 LYS A O 1
ATOM 694 N N . ALA A 1 86 ? -5.835 5.652 4.401 1.00 87.00 86 ALA A N 1
ATOM 695 C CA . ALA A 1 86 ? -6.367 4.686 3.449 1.00 87.00 86 ALA A CA 1
ATOM 696 C C . ALA A 1 86 ? -7.126 3.579 4.194 1.00 87.00 86 ALA A C 1
ATOM 698 O O . ALA A 1 86 ? -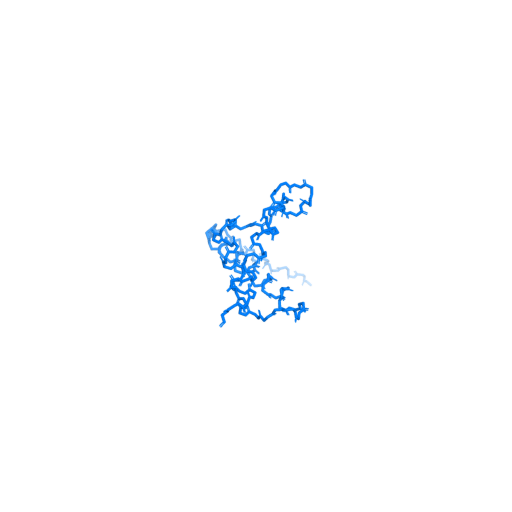8.323 3.400 3.989 1.00 87.00 86 ALA A O 1
ATOM 699 N N . TYR A 1 87 ? -6.474 2.968 5.186 1.00 83.56 87 TYR A N 1
ATOM 700 C CA . TYR A 1 87 ? -7.080 1.966 6.058 1.00 83.56 87 TYR A CA 1
ATOM 701 C C . TYR A 1 87 ? -8.381 2.449 6.721 1.00 83.56 87 TYR A C 1
ATOM 703 O O . TYR A 1 87 ? -9.416 1.788 6.629 1.00 83.56 87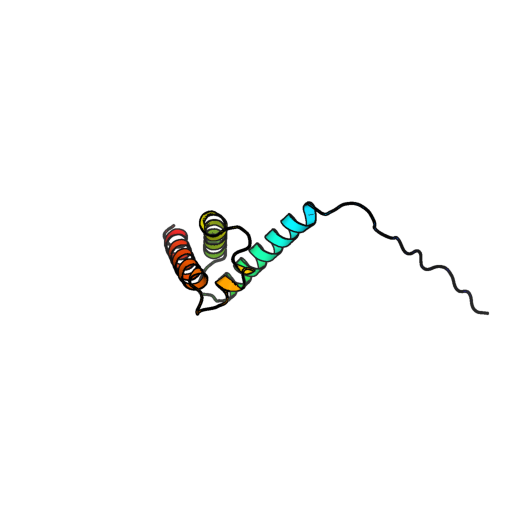 TYR A O 1
ATOM 711 N N . GLN A 1 88 ? -8.356 3.623 7.363 1.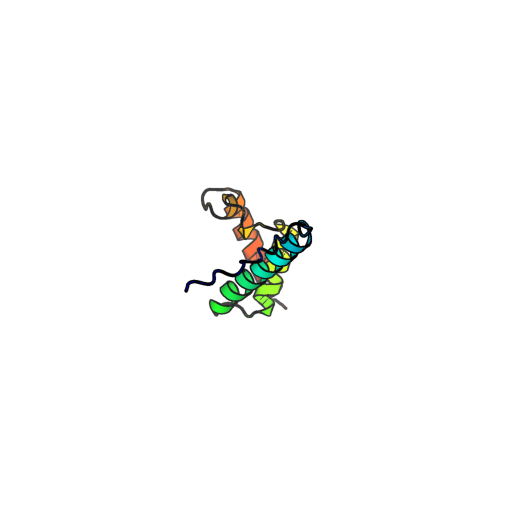00 87.50 88 GLN A N 1
ATOM 712 C CA . GLN A 1 88 ? -9.523 4.175 8.059 1.00 87.50 88 GLN A CA 1
ATOM 713 C C . GLN A 1 88 ? -10.702 4.463 7.128 1.00 87.50 88 GLN A C 1
ATOM 715 O O . GLN A 1 88 ? -11.847 4.423 7.571 1.00 87.50 88 GLN A O 1
ATOM 720 N N . LEU A 1 89 ? -10.439 4.820 5.873 1.00 87.75 89 LEU A N 1
ATOM 721 C CA . LEU A 1 89 ? -11.479 5.086 4.881 1.00 87.75 89 LEU A CA 1
ATOM 722 C C . LEU A 1 89 ? -12.031 3.792 4.285 1.00 87.75 89 LEU A C 1
ATOM 724 O O . LEU A 1 89 ? -13.228 3.706 4.015 1.00 87.75 89 LEU A O 1
ATOM 728 N N . CYS A 1 90 ? -11.169 2.798 4.095 1.00 88.75 90 CYS A N 1
ATOM 729 C CA . CYS A 1 90 ? -11.505 1.558 3.411 1.00 88.75 90 CYS A CA 1
ATOM 730 C C . CYS A 1 90 ? -12.202 0.531 4.309 1.00 88.75 90 CYS A C 1
ATOM 732 O O . CYS A 1 90 ? -12.998 -0.245 3.800 1.00 88.75 90 CYS A O 1
ATOM 734 N N . THR A 1 91 ? -11.980 0.574 5.627 1.00 84.00 91 THR A N 1
ATOM 735 C CA . THR A 1 91 ? -12.648 -0.315 6.603 1.00 84.00 91 THR A CA 1
ATOM 736 C C . THR A 1 91 ? -13.924 0.247 7.226 1.00 84.00 91 THR A C 1
ATOM 738 O O . THR A 1 91 ? -14.630 -0.462 7.934 1.00 84.00 91 THR A O 1
ATOM 741 N N . LYS A 1 92 ? -14.239 1.526 6.994 1.00 70.50 92 LYS A N 1
ATOM 742 C CA . LYS A 1 92 ? -15.476 2.165 7.482 1.00 70.50 92 LYS A CA 1
ATOM 743 C C . LYS A 1 92 ? -16.662 2.045 6.515 1.00 70.50 92 LYS A C 1
ATOM 745 O O . LYS A 1 92 ? -17.685 2.685 6.756 1.00 70.50 92 LYS A O 1
ATOM 750 N N . LYS A 1 93 ? -16.513 1.302 5.418 1.00 52.16 93 LYS A N 1
ATOM 751 C CA . LYS A 1 93 ? -17.570 1.031 4.433 1.00 52.16 93 LYS A CA 1
ATOM 752 C C . LYS A 1 93 ? -18.216 -0.317 4.703 1.00 52.16 93 LYS A C 1
ATOM 754 O O . LYS A 1 93 ? -19.441 -0.395 4.474 1.00 52.16 93 LYS A O 1
#

pLDDT: mean 75.77, std 15.37, range [40.19, 91.81]

Solvent-accessible surface area (backbone atoms only — not comparable to full-atom values): 5570 Å² total; per-residue (Å²): 137,90,77,88,79,80,87,78,78,77,78,88,78,81,88,58,85,64,61,50,56,58,54,51,50,52,54,50,52,49,52,50,24,47,58,44,27,74,69,70,81,39,54,58,67,38,30,45,45,24,50,56,45,41,37,76,75,66,41,80,61,48,94,71,39,66,53,47,72,32,84,89,33,70,52,17,57,52,49,55,52,50,52,53,50,23,46,61,60,38,73,73,112

Radius of gyration: 20.29 Å; Cα contacts (8 Å, |Δi|>4): 58; chains: 1; bounding box: 44×50×49 Å

Secondary structure (DSSP, 8-state):
-------------S--TTHHHHHHHHHHHHHHHHHHHHTSSS-HHHHHHHHHHHHHHH-TTGGG-HHHH-TTSHHHHHHHHHHHHHHHHHS--